Protein AF-A0A4S8R7Q3-F1 (afdb_monomer_lite)

Organism: NCBI:txid278940

Foldseek 3Di:
DDDDDPPPPPPPPPLDQDDQCVAPNPLVSQLSVQLQVLQCVVPVQWGWDQPDNNQRKIKIDGNDQDDDDPVSVQVSQCRSCVPPPQWGWDWDDDDSHMIMTGIDGNVVVVVVVVVVVVVVVPPPDDDDDDDD

pLDDT: mean 73.39, std 15.57, range [42.56, 90.0]

Sequence (132 aa):
MPPSQAQAQLKPPTKIIPDVSTSRGEIGQEMVKTLDWIVRRFHESLYLKTVDKRDGQLELRNSSAIKIRREDVEKFAEEATEKNEKYRLEVHGGVRGDYTFTWKDKEKEKEKEKKKKKKSSKRSQDNGQVAQ

Secondary structure (DSSP, 8-state):
----------------PPP-HHHHHHHHHHHHHHHHHHHHHH-TTEEEEEEETTTTEEEEEESS-----HHHHHHHHHHHHHT-SSEEEEEEE-STT-EEEEEEEHHHHHHHHHHHHHHHSSSS--------

Radius of gyration: 23.51 Å; chains: 1; bounding box: 40×95×60 Å

Structure (mmCIF, N/CA/C/O backbone):
data_AF-A0A4S8R7Q3-F1
#
_entry.id   AF-A0A4S8R7Q3-F1
#
loop_
_atom_site.group_PDB
_atom_site.id
_atom_site.type_symbol
_atom_site.label_atom_id
_atom_site.label_alt_id
_atom_site.label_comp_id
_atom_site.label_asym_id
_atom_site.label_entity_id
_atom_site.label_seq_id
_atom_site.pdbx_PDB_ins_code
_atom_site.Cartn_x
_atom_site.Cartn_y
_atom_site.Cartn_z
_atom_site.occupancy
_atom_site.B_iso_or_equiv
_atom_site.auth_seq_id
_atom_site.auth_comp_id
_atom_site.auth_asym_id
_atom_site.auth_atom_id
_atom_site.pdbx_PDB_model_num
ATOM 1 N N . MET A 1 1 ? 15.321 40.688 -31.622 1.00 53.06 1 MET A N 1
ATOM 2 C CA . MET A 1 1 ? 14.691 40.006 -30.474 1.00 53.06 1 MET A CA 1
ATOM 3 C C . MET A 1 1 ? 13.541 39.156 -30.999 1.00 53.06 1 MET A C 1
ATOM 5 O O . MET A 1 1 ? 12.569 39.742 -31.457 1.00 53.06 1 MET A O 1
ATOM 9 N N . PRO A 1 2 ? 13.657 37.820 -31.030 1.00 50.41 2 PRO A N 1
ATOM 10 C CA . PRO A 1 2 ? 12.518 36.925 -31.206 1.00 50.41 2 PRO A CA 1
ATOM 11 C C . PRO A 1 2 ? 12.081 36.279 -29.872 1.00 50.41 2 PRO A C 1
ATOM 13 O O . PRO A 1 2 ? 12.851 36.287 -28.909 1.00 50.41 2 PRO A O 1
ATOM 16 N N . PRO A 1 3 ? 10.826 35.798 -29.796 1.00 53.56 3 PRO A N 1
ATOM 17 C CA . PRO A 1 3 ? 10.074 35.680 -28.552 1.00 53.56 3 PRO A CA 1
ATOM 18 C C . PRO A 1 3 ? 10.317 34.381 -27.781 1.00 53.56 3 PRO A C 1
ATOM 20 O O . PRO A 1 3 ? 10.672 33.340 -28.332 1.00 53.56 3 PRO A O 1
ATOM 23 N N . SER A 1 4 ? 10.060 34.503 -26.480 1.00 54.12 4 SER A N 1
ATOM 24 C CA . SER A 1 4 ? 10.029 33.489 -25.436 1.00 54.12 4 SER A CA 1
ATOM 25 C C . SER A 1 4 ? 9.566 32.114 -25.913 1.00 54.12 4 SER A C 1
ATOM 27 O O . SER A 1 4 ? 8.392 31.896 -26.213 1.00 54.12 4 SER A O 1
ATOM 29 N N . GLN A 1 5 ? 10.495 31.160 -25.882 1.00 54.38 5 GLN A N 1
ATOM 30 C CA . GLN A 1 5 ? 10.176 29.742 -25.834 1.00 54.38 5 GLN A CA 1
ATOM 31 C C . GLN A 1 5 ? 9.383 29.509 -24.546 1.00 54.38 5 GLN A C 1
ATOM 33 O O . GLN A 1 5 ? 9.923 29.617 -23.444 1.00 54.38 5 GLN A O 1
ATOM 38 N N . ALA A 1 6 ? 8.085 29.240 -24.686 1.00 54.41 6 ALA A N 1
ATOM 39 C CA . ALA A 1 6 ? 7.275 28.706 -23.610 1.00 54.41 6 ALA A CA 1
ATOM 40 C C . ALA A 1 6 ? 7.959 27.422 -23.132 1.00 54.41 6 ALA A C 1
ATOM 42 O O . ALA A 1 6 ? 7.885 26.380 -23.783 1.00 54.41 6 ALA A O 1
ATOM 43 N N . GLN A 1 7 ? 8.680 27.516 -22.016 1.00 51.97 7 GLN A N 1
ATOM 44 C CA . GLN A 1 7 ? 9.137 26.351 -21.288 1.00 51.97 7 GLN A CA 1
ATOM 45 C C . GLN A 1 7 ? 7.864 25.640 -20.853 1.00 51.97 7 GLN A C 1
ATOM 47 O O . GLN A 1 7 ? 7.181 26.073 -19.921 1.00 51.97 7 GLN A O 1
ATOM 52 N N . ALA A 1 8 ? 7.499 24.590 -21.588 1.00 48.62 8 ALA A N 1
ATOM 53 C CA . ALA A 1 8 ? 6.572 23.591 -21.114 1.00 48.62 8 ALA A CA 1
ATOM 54 C C . ALA A 1 8 ? 7.169 23.080 -19.802 1.00 48.62 8 ALA A C 1
ATOM 56 O O . ALA A 1 8 ? 8.056 22.230 -19.796 1.00 48.62 8 ALA A O 1
ATOM 57 N N . GLN A 1 9 ? 6.740 23.679 -18.689 1.00 45.91 9 GLN A N 1
ATOM 58 C CA . GLN A 1 9 ? 6.948 23.140 -17.362 1.00 45.91 9 GLN A CA 1
ATOM 59 C C . GLN A 1 9 ? 6.230 21.797 -17.391 1.00 45.91 9 GLN A C 1
ATOM 61 O O . GLN A 1 9 ? 5.016 21.720 -17.194 1.00 45.91 9 GLN A O 1
ATOM 66 N N . LEU A 1 10 ? 6.980 20.754 -17.748 1.00 42.56 10 LEU A N 1
ATOM 67 C CA . LEU A 1 10 ? 6.637 19.366 -17.517 1.00 42.56 10 LEU A CA 1
ATOM 68 C C . LEU A 1 10 ? 6.407 19.280 -16.015 1.00 42.56 10 LEU A C 1
ATOM 70 O O . LEU A 1 10 ? 7.342 19.113 -15.235 1.00 42.56 10 LEU A O 1
ATOM 74 N N . LYS A 1 11 ? 5.157 19.507 -15.602 1.00 45.72 11 LYS A N 1
ATOM 75 C CA . LYS A 1 11 ? 4.716 19.234 -14.244 1.00 45.72 11 LYS A CA 1
ATOM 76 C C . LYS A 1 11 ? 5.173 17.799 -13.994 1.00 45.72 11 LYS A C 1
ATOM 78 O O . LYS A 1 11 ? 4.800 16.939 -14.802 1.00 45.72 11 LYS A O 1
ATOM 83 N N . PRO A 1 12 ? 5.993 17.521 -12.961 1.00 45.97 12 PRO A N 1
ATOM 84 C CA . PRO A 1 12 ? 6.238 16.135 -12.596 1.00 45.97 12 PRO A CA 1
ATOM 85 C C . PRO A 1 12 ? 4.849 15.511 -12.477 1.00 45.97 12 PRO A C 1
ATOM 87 O O . PRO A 1 12 ? 3.977 16.173 -11.902 1.00 45.97 12 PRO A O 1
ATOM 90 N N . PRO A 1 13 ? 4.579 14.343 -13.091 1.00 49.50 13 PRO A N 1
ATOM 91 C CA . PRO A 1 13 ? 3.262 13.742 -12.997 1.00 49.50 13 PRO A CA 1
ATOM 92 C C . PRO A 1 13 ? 2.959 13.687 -11.512 1.00 49.50 13 PRO A C 1
ATOM 94 O O . PRO A 1 13 ? 3.693 13.047 -10.754 1.00 49.50 13 PRO A O 1
ATOM 97 N N . THR A 1 14 ? 1.977 14.477 -11.079 1.00 52.84 14 THR A N 1
ATOM 98 C CA . THR A 1 14 ? 1.588 14.559 -9.683 1.00 52.84 14 THR A CA 1
ATOM 99 C C . THR A 1 14 ? 1.010 13.189 -9.402 1.00 52.84 14 THR A C 1
ATOM 101 O O . THR A 1 14 ? -0.156 12.944 -9.682 1.00 52.84 14 THR A O 1
ATOM 104 N N . LYS A 1 15 ? 1.859 12.230 -9.024 1.00 61.47 15 LYS A N 1
ATOM 105 C CA . LYS A 1 15 ? 1.451 10.875 -8.687 1.00 61.47 15 LYS A CA 1
ATOM 106 C C . LYS A 1 15 ? 0.551 11.046 -7.478 1.00 61.47 15 LYS A C 1
ATOM 108 O O . LYS A 1 15 ? 1.018 11.380 -6.392 1.00 61.47 15 LYS A O 1
ATOM 113 N N . ILE A 1 16 ? -0.750 11.002 -7.743 1.00 70.50 16 ILE A N 1
ATOM 114 C CA . ILE A 1 16 ? -1.785 11.279 -6.761 1.00 70.50 16 ILE A CA 1
ATOM 115 C C . ILE A 1 16 ? -1.730 10.121 -5.778 1.00 70.50 16 ILE A C 1
ATOM 117 O O . ILE A 1 16 ? -2.013 8.985 -6.155 1.00 70.50 16 ILE A O 1
ATOM 121 N N . ILE A 1 17 ? -1.338 10.417 -4.539 1.00 80.00 17 ILE A N 1
ATOM 122 C CA . ILE A 1 17 ? -1.391 9.439 -3.457 1.00 80.00 17 ILE A CA 1
ATOM 123 C C . ILE A 1 17 ? -2.851 8.994 -3.340 1.00 80.00 17 ILE A C 1
ATOM 125 O O . ILE A 1 17 ? -3.732 9.856 -3.243 1.00 80.00 17 ILE A O 1
ATOM 129 N N . PRO A 1 18 ? -3.129 7.683 -3.368 1.00 83.56 18 PRO A N 1
ATOM 130 C CA . PRO A 1 18 ? -4.494 7.211 -3.280 1.00 83.56 18 PRO A CA 1
ATOM 131 C C . PRO A 1 18 ? -5.155 7.681 -1.977 1.00 83.56 18 PRO A C 1
ATOM 133 O O . PRO A 1 18 ? -4.576 7.577 -0.894 1.00 83.56 18 PRO A O 1
ATOM 136 N N . ASP A 1 19 ? -6.363 8.237 -2.090 1.00 84.25 19 ASP A N 1
ATOM 137 C CA . ASP A 1 19 ? -7.155 8.647 -0.932 1.00 84.25 19 ASP A CA 1
ATOM 138 C C . ASP A 1 19 ? -8.021 7.476 -0.459 1.00 84.25 19 ASP A C 1
ATOM 140 O O . ASP A 1 19 ? -8.884 6.975 -1.185 1.00 84.25 19 ASP A O 1
ATOM 144 N N . VAL A 1 20 ? -7.748 7.027 0.760 1.00 84.12 20 VAL A N 1
ATOM 145 C CA . VAL A 1 20 ? -8.488 5.992 1.489 1.00 84.12 20 VAL A CA 1
ATOM 146 C C . VAL A 1 20 ? -9.043 6.526 2.808 1.00 84.12 20 VAL A C 1
ATOM 148 O O . VAL A 1 20 ? -9.602 5.753 3.585 1.00 84.12 20 VAL A O 1
ATOM 151 N N . SER A 1 21 ? -8.917 7.832 3.067 1.00 83.56 21 SER A N 1
ATOM 152 C CA . SER A 1 21 ? -9.391 8.487 4.292 1.00 83.56 21 SER A CA 1
ATOM 153 C C . SER A 1 21 ? -10.877 8.221 4.552 1.00 83.56 21 SER A C 1
ATOM 155 O O . SER A 1 21 ? -11.271 7.918 5.675 1.00 83.56 21 SER A O 1
ATOM 157 N N . THR A 1 22 ? -11.683 8.207 3.490 1.00 79.69 22 THR A N 1
ATOM 158 C CA . THR A 1 22 ? -13.124 7.919 3.554 1.00 79.69 22 THR A CA 1
ATOM 159 C C . THR A 1 22 ? -13.429 6.476 3.990 1.00 79.69 22 THR A C 1
ATOM 161 O O . THR A 1 22 ? -14.449 6.230 4.628 1.00 79.69 22 THR A O 1
ATOM 164 N N . SER A 1 23 ? -12.550 5.519 3.679 1.00 81.44 23 SER A N 1
ATOM 165 C CA . SER A 1 23 ? -12.811 4.080 3.872 1.00 81.44 23 SER A CA 1
ATOM 166 C C . SER A 1 23 ? -12.068 3.485 5.068 1.00 81.44 23 SER A C 1
ATOM 168 O O . SER A 1 23 ? -12.547 2.543 5.694 1.00 81.44 23 SER A O 1
ATOM 170 N N . ARG A 1 24 ? -10.885 4.017 5.393 1.00 82.50 24 ARG A N 1
ATOM 171 C CA . ARG A 1 24 ? -9.987 3.511 6.447 1.00 82.50 24 ARG A CA 1
ATOM 172 C C . ARG A 1 24 ? -9.594 4.580 7.475 1.00 82.50 24 ARG A C 1
ATOM 174 O O . ARG A 1 24 ? -8.840 4.282 8.402 1.00 82.50 24 ARG A O 1
ATOM 181 N N . GLY A 1 25 ? -10.123 5.798 7.349 1.00 85.19 25 GLY A N 1
ATOM 182 C CA . GLY A 1 25 ? -9.815 6.924 8.229 1.00 85.19 25 GLY A CA 1
ATOM 183 C C . GLY A 1 25 ? -8.421 7.512 7.999 1.00 85.19 25 GLY A C 1
ATOM 184 O O . GLY A 1 25 ? -7.673 7.088 7.115 1.00 85.19 25 GLY A O 1
ATOM 185 N N . GLU A 1 26 ? -8.049 8.478 8.838 1.00 87.12 26 GLU A N 1
ATOM 186 C CA . GLU A 1 26 ? -6.743 9.154 8.775 1.00 87.12 26 GLU A CA 1
ATOM 187 C C . GLU A 1 26 ? -5.571 8.187 8.960 1.00 87.12 26 GLU A C 1
ATOM 189 O O . GLU A 1 26 ? -4.573 8.278 8.251 1.00 87.12 26 GLU A O 1
ATOM 194 N N . ILE A 1 27 ? -5.741 7.193 9.835 1.00 84.19 27 ILE A N 1
ATOM 195 C CA . ILE A 1 27 ? -4.754 6.138 10.089 1.00 84.19 27 ILE A CA 1
ATOM 196 C C . ILE A 1 27 ? -4.449 5.353 8.805 1.00 84.19 27 ILE A C 1
ATOM 198 O O . ILE A 1 27 ? -3.287 5.105 8.483 1.00 84.19 27 ILE A O 1
ATOM 202 N N . GLY A 1 28 ? -5.487 4.967 8.053 1.00 85.00 28 GLY A N 1
ATOM 203 C CA . GLY A 1 28 ? -5.306 4.313 6.760 1.00 85.00 28 GLY A CA 1
ATOM 204 C C . GLY A 1 28 ? -4.609 5.235 5.761 1.00 85.00 28 GLY A C 1
ATOM 205 O O . GLY A 1 28 ? -3.693 4.804 5.066 1.00 85.00 28 GLY A O 1
ATOM 206 N N . GLN A 1 29 ? -4.973 6.519 5.735 1.00 88.19 29 GLN A N 1
ATOM 207 C CA . GLN A 1 29 ? -4.346 7.493 4.842 1.00 88.19 29 GLN A CA 1
ATOM 208 C C . GLN A 1 29 ? -2.853 7.703 5.138 1.00 88.19 29 GLN A C 1
ATOM 210 O O . GLN A 1 29 ? -2.058 7.792 4.202 1.00 88.19 29 GLN A O 1
ATOM 215 N N . GLU A 1 30 ? -2.446 7.765 6.409 1.00 88.31 30 GLU A N 1
ATOM 216 C CA . GLU A 1 30 ? -1.029 7.840 6.793 1.00 88.31 30 GLU A CA 1
ATOM 217 C C . GLU A 1 30 ? -0.237 6.617 6.333 1.00 88.31 30 GLU A C 1
ATOM 219 O O . GLU A 1 30 ? 0.880 6.762 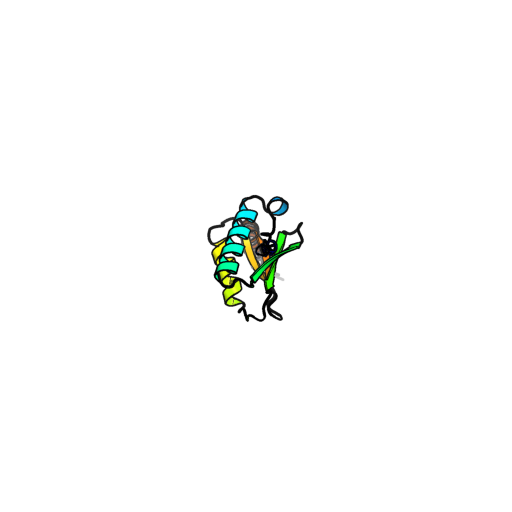5.830 1.00 88.31 30 GLU A O 1
ATOM 224 N N . MET A 1 31 ? -0.821 5.419 6.428 1.00 87.38 31 MET A N 1
ATOM 225 C CA . MET A 1 31 ? -0.176 4.209 5.915 1.00 87.38 31 MET A CA 1
ATOM 226 C C . MET A 1 31 ? 0.019 4.275 4.406 1.00 87.38 31 MET A C 1
ATOM 228 O O . MET A 1 31 ? 1.090 3.926 3.922 1.00 87.38 31 MET A O 1
ATOM 232 N N . VAL A 1 32 ? -0.978 4.754 3.656 1.00 89.19 32 VAL A N 1
ATOM 233 C CA . VAL A 1 32 ? -0.851 4.903 2.198 1.00 89.19 32 VAL A CA 1
ATOM 234 C C . VAL A 1 32 ? 0.211 5.933 1.832 1.00 89.19 32 VAL A C 1
ATOM 236 O O . VAL A 1 32 ? 0.998 5.686 0.923 1.00 89.19 32 VAL A O 1
ATOM 239 N N . LYS A 1 33 ? 0.287 7.055 2.556 1.00 88.56 33 LYS A N 1
ATOM 240 C CA . LYS A 1 33 ? 1.360 8.047 2.376 1.00 88.56 33 LYS A CA 1
ATOM 241 C C . LYS A 1 33 ? 2.738 7.445 2.659 1.00 88.56 33 LYS A C 1
ATOM 243 O O . LYS A 1 33 ? 3.668 7.673 1.892 1.00 88.56 33 LYS A O 1
ATOM 248 N N . THR A 1 34 ? 2.858 6.664 3.732 1.00 89.62 34 THR A N 1
ATOM 249 C CA . THR A 1 34 ? 4.106 5.980 4.100 1.00 89.62 34 THR A CA 1
ATOM 250 C C . THR A 1 34 ? 4.497 4.956 3.035 1.00 89.62 34 THR A C 1
ATOM 252 O O . THR A 1 34 ? 5.636 4.952 2.576 1.00 89.62 34 THR A O 1
ATOM 255 N N . LEU A 1 35 ? 3.541 4.148 2.571 1.00 89.44 35 LEU A N 1
ATOM 256 C CA . LEU A 1 35 ? 3.748 3.168 1.509 1.00 89.44 35 LEU A CA 1
ATOM 257 C C . LEU A 1 35 ? 4.161 3.843 0.193 1.00 89.44 35 LEU A C 1
ATOM 259 O O . LEU A 1 35 ? 5.117 3.398 -0.431 1.00 89.44 35 LEU A O 1
ATOM 263 N N . ASP A 1 36 ? 3.495 4.932 -0.210 1.00 88.56 36 ASP A N 1
ATOM 264 C CA . ASP A 1 36 ? 3.858 5.707 -1.408 1.00 88.56 36 ASP A CA 1
ATOM 265 C C . ASP A 1 36 ? 5.291 6.236 -1.303 1.00 88.56 36 ASP A C 1
ATOM 267 O O . ASP A 1 36 ? 6.072 6.112 -2.246 1.00 88.56 36 ASP A O 1
ATOM 271 N N . TRP A 1 37 ? 5.665 6.761 -0.134 1.00 88.75 37 TRP A N 1
ATOM 272 C CA . TRP A 1 37 ? 7.013 7.256 0.115 1.00 88.75 37 TRP A CA 1
ATOM 273 C C . TRP A 1 37 ? 8.071 6.151 -0.003 1.00 88.75 37 TRP A C 1
ATOM 275 O O . TRP A 1 37 ? 9.067 6.347 -0.701 1.00 88.75 37 TRP A O 1
ATOM 285 N N . ILE A 1 38 ? 7.843 4.978 0.603 1.00 89.56 38 ILE A N 1
ATOM 286 C CA . ILE A 1 38 ? 8.754 3.821 0.512 1.00 89.56 38 ILE A CA 1
ATOM 287 C C . ILE A 1 38 ? 8.885 3.359 -0.944 1.00 89.56 38 ILE A C 1
ATOM 289 O O . ILE A 1 38 ? 9.991 3.215 -1.463 1.00 89.56 38 ILE A O 1
ATOM 293 N N . VAL A 1 39 ? 7.754 3.179 -1.626 1.00 87.81 39 VAL A N 1
ATOM 294 C CA . VAL A 1 39 ? 7.689 2.707 -3.013 1.00 87.81 39 VAL A CA 1
ATOM 295 C C . VAL A 1 39 ? 8.422 3.660 -3.960 1.00 87.81 39 VAL A C 1
ATOM 297 O O . VAL A 1 39 ? 9.204 3.221 -4.805 1.00 87.81 39 VAL A O 1
ATOM 300 N N . ARG A 1 40 ? 8.224 4.973 -3.805 1.00 84.50 40 ARG A N 1
ATOM 301 C CA . ARG A 1 40 ? 8.906 5.990 -4.620 1.00 84.50 40 ARG A CA 1
ATOM 302 C C . ARG A 1 40 ? 10.391 6.093 -4.301 1.00 84.50 40 ARG A C 1
ATOM 304 O O . ARG A 1 40 ? 11.172 6.376 -5.205 1.00 84.50 40 ARG A O 1
ATOM 311 N N . ARG A 1 41 ? 10.780 5.852 -3.046 1.00 86.38 41 ARG A N 1
ATOM 312 C CA . ARG A 1 41 ? 12.187 5.784 -2.633 1.00 86.38 41 ARG A CA 1
ATOM 313 C C . ARG A 1 41 ? 12.888 4.561 -3.218 1.00 86.38 41 ARG A C 1
ATOM 315 O O . ARG A 1 41 ? 14.061 4.654 -3.558 1.00 86.38 41 ARG A O 1
ATOM 322 N N . PHE A 1 42 ? 12.174 3.445 -3.348 1.00 85.31 42 PHE A N 1
ATOM 323 C CA . PHE A 1 42 ? 12.692 2.249 -4.000 1.00 85.31 42 PHE A CA 1
ATOM 324 C C . PHE A 1 42 ? 12.897 2.477 -5.500 1.00 85.31 42 PHE A C 1
ATOM 326 O O . PHE A 1 42 ? 13.978 2.214 -6.021 1.00 85.31 42 PHE A O 1
ATOM 333 N N . HIS A 1 43 ? 11.872 2.974 -6.202 1.00 84.69 43 HIS A N 1
ATOM 334 C CA . HIS A 1 43 ? 12.012 3.332 -7.609 1.00 84.69 43 HIS A CA 1
ATOM 335 C C . HIS A 1 43 ? 10.990 4.381 -8.051 1.00 84.69 43 HIS A C 1
ATOM 337 O O . HIS A 1 43 ? 9.781 4.222 -7.871 1.00 84.69 43 HIS A O 1
ATOM 343 N N . GLU A 1 44 ? 11.457 5.414 -8.751 1.00 81.81 44 GLU A N 1
ATOM 344 C CA . GLU A 1 44 ? 10.618 6.534 -9.190 1.00 81.81 44 GLU A CA 1
ATOM 345 C C . GLU A 1 44 ? 9.480 6.124 -10.131 1.00 81.81 44 GLU A C 1
ATOM 347 O O . GLU A 1 44 ? 8.461 6.807 -10.202 1.00 81.81 44 GLU A O 1
ATOM 352 N N . SER A 1 45 ? 9.631 5.011 -10.855 1.00 82.94 45 SER A N 1
ATOM 353 C CA . SER A 1 45 ? 8.628 4.485 -11.796 1.00 82.94 45 SER A CA 1
ATOM 354 C C . SER A 1 45 ? 7.455 3.786 -11.112 1.00 82.94 45 SER A C 1
ATOM 356 O O . SER A 1 45 ? 6.418 3.576 -11.741 1.00 82.94 45 SER A O 1
ATOM 358 N N . LEU A 1 46 ? 7.567 3.478 -9.822 1.00 85.44 46 LEU A N 1
ATOM 359 C CA . LEU A 1 46 ? 6.484 2.851 -9.081 1.00 85.44 46 LEU A CA 1
ATOM 360 C C . LEU A 1 46 ? 5.502 3.871 -8.546 1.00 85.44 46 LEU A C 1
ATOM 362 O O . LEU A 1 46 ? 5.841 5.030 -8.292 1.00 85.44 46 LEU A O 1
ATOM 366 N N . TYR A 1 47 ? 4.251 3.450 -8.444 1.00 86.75 47 TYR A N 1
ATOM 367 C CA . TYR A 1 47 ? 3.192 4.252 -7.862 1.00 86.75 47 TYR A CA 1
ATOM 368 C C . TYR A 1 47 ? 2.047 3.366 -7.393 1.00 86.75 47 TYR A C 1
ATOM 370 O O . TYR A 1 47 ? 1.805 2.284 -7.931 1.00 86.75 47 TYR A O 1
ATOM 378 N N . LEU A 1 48 ? 1.334 3.851 -6.386 1.00 88.31 48 LEU A N 1
ATOM 379 C CA . LEU A 1 48 ? 0.145 3.197 -5.869 1.00 88.31 48 LEU A CA 1
ATOM 380 C C . LEU A 1 48 ? -1.096 3.732 -6.578 1.00 88.31 48 LEU A C 1
ATOM 382 O O . LEU A 1 48 ? -1.207 4.924 -6.863 1.00 88.31 48 LEU A O 1
ATOM 386 N N . LYS A 1 49 ? -2.059 2.851 -6.820 1.00 87.56 49 LYS A N 1
ATOM 387 C CA . LYS A 1 49 ? -3.367 3.189 -7.376 1.00 87.56 49 LYS A CA 1
ATOM 388 C C . LYS A 1 49 ? -4.459 2.518 -6.558 1.00 87.56 49 LYS A C 1
ATOM 390 O O . LYS A 1 49 ? -4.367 1.330 -6.290 1.00 87.56 49 LYS A O 1
ATOM 395 N N . THR A 1 50 ? -5.519 3.233 -6.190 1.00 86.38 50 THR A N 1
ATOM 396 C CA . THR A 1 50 ? -6.699 2.580 -5.602 1.00 86.38 50 THR A CA 1
ATOM 397 C C . THR A 1 50 ? -7.448 1.813 -6.689 1.00 86.38 50 THR A C 1
ATOM 399 O O . THR A 1 50 ? -7.861 2.413 -7.684 1.00 86.38 50 THR A O 1
ATOM 402 N N . VAL A 1 51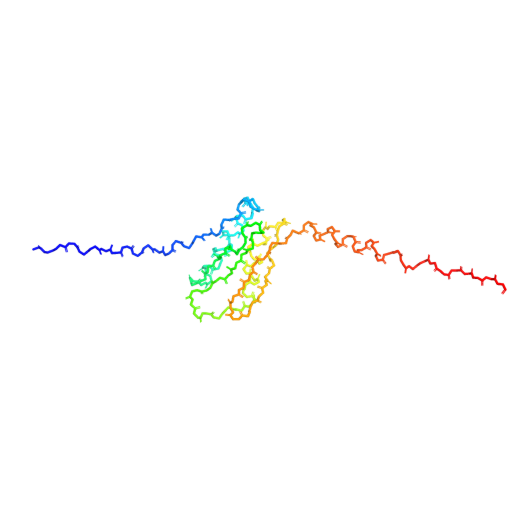 ? -7.638 0.509 -6.498 1.00 82.62 51 VAL A N 1
ATOM 403 C CA . VAL A 1 51 ? -8.473 -0.334 -7.372 1.00 82.62 51 VAL A CA 1
ATOM 404 C C . VAL A 1 51 ? -9.932 -0.180 -6.986 1.00 82.62 51 VAL A C 1
ATOM 406 O O . VAL A 1 51 ? -10.770 0.123 -7.831 1.00 82.62 51 VAL A O 1
ATOM 409 N N . ASP A 1 52 ? -10.217 -0.318 -5.692 1.00 76.81 52 ASP A N 1
ATOM 410 C CA . ASP A 1 52 ? -11.561 -0.198 -5.153 1.00 76.81 52 ASP A CA 1
ATOM 411 C C . ASP A 1 52 ? -11.583 0.817 -4.011 1.00 76.81 52 ASP A C 1
ATOM 413 O O . ASP A 1 52 ? -10.927 0.645 -2.982 1.00 76.81 52 ASP A O 1
ATOM 417 N N . LYS A 1 53 ? -12.330 1.909 -4.202 1.00 68.94 53 LYS A N 1
ATOM 418 C CA . LYS A 1 53 ? -12.430 2.977 -3.201 1.00 68.94 53 LYS A CA 1
ATOM 419 C C . LYS A 1 53 ? -13.213 2.546 -1.966 1.00 68.94 53 LYS A C 1
ATOM 421 O O . LYS A 1 53 ? -12.956 3.097 -0.905 1.00 68.94 53 LYS A O 1
ATOM 426 N N . ARG A 1 54 ? -14.151 1.598 -2.072 1.00 70.44 54 ARG A N 1
ATOM 427 C CA . ARG A 1 54 ? -14.983 1.161 -0.939 1.00 70.44 54 ARG A CA 1
ATOM 428 C C . ARG A 1 54 ? -14.204 0.228 -0.020 1.00 70.44 54 ARG A C 1
ATOM 430 O O . ARG A 1 54 ? -14.258 0.394 1.192 1.00 70.44 54 ARG A O 1
ATOM 437 N N . ASP A 1 55 ? -13.443 -0.697 -0.592 1.00 70.94 55 ASP A N 1
ATOM 438 C CA . ASP A 1 55 ? -12.606 -1.633 0.166 1.00 70.94 55 ASP A CA 1
ATOM 439 C C . ASP A 1 55 ? -11.253 -1.011 0.568 1.00 70.94 55 ASP A C 1
ATOM 441 O O . ASP A 1 55 ? -10.619 -1.399 1.557 1.00 70.94 55 ASP A O 1
ATOM 445 N N . GLY A 1 56 ? -10.835 0.014 -0.183 1.00 74.94 56 GLY A N 1
ATOM 446 C CA . GLY A 1 56 ? -9.554 0.698 -0.053 1.00 74.94 56 GLY A CA 1
ATOM 447 C C . GLY A 1 56 ? -8.403 -0.057 -0.718 1.00 74.94 56 GLY A C 1
ATOM 448 O O . GLY A 1 56 ? -7.253 0.301 -0.488 1.00 74.94 56 GLY A O 1
ATOM 449 N N . GLN A 1 57 ? -8.675 -1.106 -1.498 1.00 87.06 57 GLN A N 1
ATOM 450 C CA . GLN A 1 57 ? -7.644 -1.944 -2.112 1.00 87.06 57 GLN A CA 1
ATOM 451 C C . GLN A 1 57 ? -6.701 -1.107 -2.983 1.00 87.06 57 GLN A C 1
ATOM 453 O O . GLN A 1 57 ? -7.143 -0.311 -3.816 1.00 87.06 57 GLN A O 1
ATOM 458 N N . LEU A 1 58 ? -5.399 -1.316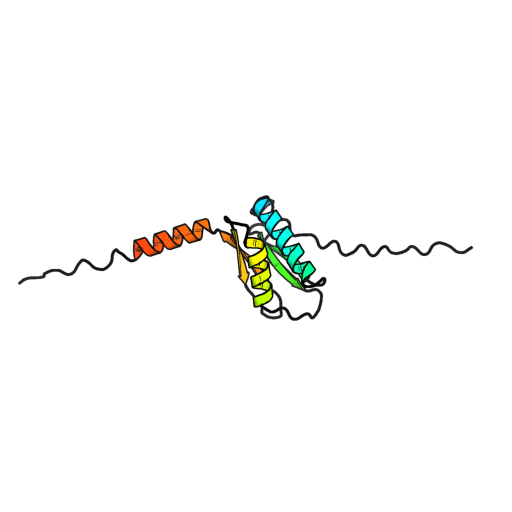 -2.798 1.00 88.88 58 LEU A N 1
ATOM 459 C CA . LEU A 1 58 ? -4.348 -0.612 -3.524 1.00 88.88 58 LEU A CA 1
ATOM 460 C C . LEU A 1 58 ? -3.674 -1.565 -4.504 1.00 88.88 58 LEU A C 1
ATOM 462 O O . LEU A 1 58 ? -3.527 -2.748 -4.231 1.00 88.88 58 LEU A O 1
ATOM 466 N N . GLU A 1 59 ? -3.213 -1.044 -5.624 1.00 89.00 59 GLU A N 1
ATOM 467 C CA . GLU A 1 59 ? -2.444 -1.751 -6.636 1.00 89.00 59 GLU A CA 1
ATOM 468 C C . GLU A 1 59 ? -1.132 -1.008 -6.853 1.00 89.00 59 GLU A C 1
ATOM 470 O O . GLU A 1 59 ? -1.110 0.200 -7.100 1.00 89.00 59 GLU A O 1
ATOM 475 N N . LEU A 1 60 ? -0.032 -1.741 -6.721 1.00 88.75 60 LEU A N 1
ATOM 476 C CA . LEU A 1 60 ? 1.294 -1.309 -7.105 1.00 88.75 60 LEU A CA 1
ATOM 477 C C . LEU A 1 60 ? 1.399 -1.406 -8.620 1.00 88.75 60 LEU A C 1
ATOM 479 O O . LEU A 1 60 ? 1.476 -2.498 -9.188 1.00 88.75 60 LEU A O 1
ATOM 483 N N . ARG A 1 61 ? 1.427 -0.244 -9.259 1.00 84.50 61 ARG A N 1
ATOM 484 C CA . ARG A 1 61 ? 1.681 -0.118 -10.683 1.00 84.50 61 ARG A CA 1
ATOM 485 C C . ARG A 1 61 ? 3.102 0.334 -10.920 1.00 84.50 61 ARG A C 1
ATOM 487 O O . ARG A 1 61 ? 3.723 1.044 -10.129 1.00 84.50 61 ARG A O 1
ATOM 494 N N . ASN A 1 62 ? 3.582 -0.055 -12.082 1.00 83.38 62 ASN A N 1
ATOM 495 C CA . ASN A 1 62 ? 4.900 0.272 -12.554 1.00 83.38 62 ASN A CA 1
ATOM 496 C C . ASN A 1 62 ? 4.781 0.919 -13.930 1.00 83.38 62 ASN A C 1
ATOM 498 O O . ASN A 1 62 ? 4.112 0.384 -14.812 1.00 83.38 62 ASN A O 1
ATOM 502 N N . SER A 1 63 ? 5.390 2.088 -14.106 1.00 75.88 63 SER A N 1
ATOM 503 C CA . SER A 1 63 ? 5.426 2.772 -15.402 1.00 75.88 63 SER A CA 1
ATOM 504 C C . SER A 1 63 ? 6.592 2.332 -16.293 1.00 75.88 63 SER A C 1
ATOM 506 O O . SER A 1 63 ? 6.675 2.790 -17.427 1.00 75.88 63 SER A O 1
ATOM 508 N N . SER A 1 64 ? 7.489 1.476 -15.793 1.00 71.50 64 SER A N 1
ATOM 509 C CA . SER A 1 64 ? 8.721 1.057 -16.472 1.00 71.50 64 SER A CA 1
ATOM 510 C C . SER A 1 64 ? 8.907 -0.458 -16.388 1.00 71.50 64 SER A C 1
ATOM 512 O O . SER A 1 64 ? 8.323 -1.122 -15.542 1.00 71.50 64 SER A O 1
ATOM 514 N N . ALA A 1 65 ? 9.762 -1.043 -17.225 1.00 72.56 65 ALA A N 1
ATOM 515 C CA . ALA A 1 65 ? 10.048 -2.482 -17.199 1.00 72.56 65 ALA A CA 1
ATOM 516 C C . ALA A 1 65 ? 11.008 -2.884 -16.055 1.00 72.56 65 ALA A C 1
ATOM 518 O O . ALA A 1 65 ? 12.011 -3.557 -16.288 1.00 72.56 65 ALA A O 1
ATOM 519 N N . ILE A 1 66 ? 10.734 -2.457 -14.816 1.00 75.75 66 ILE A N 1
ATOM 520 C CA . ILE A 1 66 ? 11.528 -2.878 -13.651 1.00 75.75 66 ILE A CA 1
ATOM 521 C C . ILE A 1 66 ? 10.998 -4.182 -13.058 1.00 75.75 66 ILE A C 1
ATOM 523 O O . ILE A 1 66 ? 9.790 -4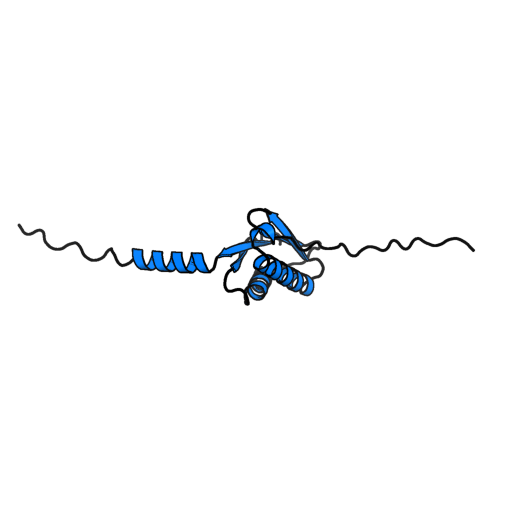.386 -12.931 1.00 75.75 66 ILE A O 1
ATOM 527 N N . LYS A 1 67 ? 11.917 -5.073 -12.683 1.00 76.56 67 LYS A N 1
ATOM 528 C CA . LYS A 1 67 ? 11.585 -6.319 -11.993 1.00 76.56 67 LYS A CA 1
ATOM 529 C C . LYS A 1 67 ? 11.549 -6.063 -10.495 1.00 76.56 67 LYS A C 1
ATOM 531 O O . LYS A 1 67 ? 12.588 -5.830 -9.890 1.00 76.56 67 LYS A O 1
ATOM 536 N N . ILE A 1 68 ? 10.361 -6.158 -9.915 1.00 82.88 68 ILE A N 1
ATOM 537 C CA . ILE A 1 68 ? 10.163 -6.120 -8.468 1.00 82.88 68 ILE A CA 1
ATOM 538 C C . ILE A 1 68 ? 9.862 -7.512 -7.973 1.00 82.88 68 ILE A C 1
ATOM 540 O O . ILE A 1 68 ? 8.964 -8.189 -8.490 1.00 82.88 68 ILE A O 1
ATOM 544 N N . ARG A 1 69 ? 10.618 -7.930 -6.962 1.00 85.94 69 ARG A N 1
ATOM 545 C CA . ARG A 1 69 ? 10.376 -9.193 -6.285 1.00 85.94 69 ARG A CA 1
ATOM 546 C C . ARG A 1 69 ? 9.265 -9.003 -5.274 1.00 85.94 69 ARG A C 1
ATOM 548 O O . ARG A 1 69 ? 9.126 -7.942 -4.673 1.00 85.94 69 ARG A O 1
ATOM 555 N N . ARG A 1 70 ? 8.509 -10.072 -5.056 1.00 86.00 70 ARG A N 1
ATOM 556 C CA . ARG A 1 70 ? 7.467 -10.107 -4.034 1.00 86.00 70 ARG A CA 1
ATOM 557 C C . ARG A 1 70 ? 8.022 -9.736 -2.656 1.00 86.00 70 ARG A C 1
ATOM 559 O O . ARG A 1 70 ? 7.386 -8.962 -1.958 1.00 86.00 70 ARG A O 1
ATOM 566 N N . GLU A 1 71 ? 9.228 -10.203 -2.337 1.00 87.88 71 GLU A N 1
ATOM 567 C CA . GLU A 1 71 ? 9.921 -9.917 -1.075 1.00 87.88 71 GLU A CA 1
ATOM 568 C C . GLU A 1 71 ? 10.095 -8.411 -0.821 1.00 87.88 71 GLU A C 1
ATOM 570 O O . GLU A 1 71 ? 9.919 -7.957 0.306 1.00 87.88 71 GLU A O 1
ATOM 575 N N . ASP A 1 72 ? 10.399 -7.620 -1.857 1.00 88.44 72 ASP A N 1
ATOM 576 C CA . ASP A 1 72 ? 10.523 -6.163 -1.725 1.00 88.44 72 ASP A CA 1
ATOM 577 C C . ASP A 1 72 ? 9.154 -5.527 -1.444 1.00 88.44 72 ASP A C 1
ATOM 579 O O . ASP A 1 72 ? 9.019 -4.682 -0.564 1.00 88.44 72 ASP A O 1
ATOM 583 N N . VAL A 1 73 ? 8.105 -5.989 -2.133 1.00 88.25 73 VAL A N 1
ATOM 584 C CA . VAL A 1 73 ? 6.729 -5.499 -1.930 1.00 88.25 73 VAL A CA 1
ATOM 585 C C . VAL A 1 73 ? 6.203 -5.843 -0.539 1.00 88.25 73 VAL A C 1
ATOM 587 O O . VAL A 1 73 ? 5.533 -5.027 0.093 1.00 88.25 73 VAL A O 1
ATOM 590 N N . GLU A 1 74 ? 6.519 -7.041 -0.050 1.00 89.44 74 GLU A N 1
ATOM 591 C CA . GLU A 1 74 ? 6.187 -7.482 1.303 1.00 89.44 74 GLU A CA 1
ATOM 592 C C . GLU A 1 74 ? 6.898 -6.627 2.353 1.00 89.44 74 GLU A C 1
ATOM 594 O O . GLU A 1 74 ? 6.253 -6.221 3.319 1.00 89.44 74 GLU A O 1
ATOM 599 N N . LYS A 1 75 ? 8.164 -6.252 2.125 1.00 89.62 75 LYS A N 1
ATOM 600 C CA . LYS A 1 75 ? 8.868 -5.285 2.981 1.00 89.62 75 LYS A CA 1
ATOM 601 C C . LYS A 1 75 ? 8.209 -3.911 2.969 1.00 89.62 75 LYS A C 1
ATOM 603 O O . LYS A 1 75 ? 8.036 -3.336 4.035 1.00 89.62 75 LYS A O 1
ATOM 608 N N . PHE A 1 76 ? 7.762 -3.407 1.815 1.00 89.62 76 PHE A N 1
ATOM 609 C CA . PHE A 1 76 ? 7.060 -2.116 1.765 1.00 89.62 76 PHE A CA 1
ATOM 610 C C . PHE A 1 76 ? 5.778 -2.142 2.602 1.00 89.62 76 PHE A C 1
ATOM 612 O O . PHE A 1 76 ? 5.498 -1.203 3.348 1.00 89.62 76 PHE A O 1
ATOM 619 N N . ALA A 1 77 ? 5.002 -3.225 2.490 1.00 88.88 77 ALA A N 1
ATOM 620 C CA . ALA A 1 77 ? 3.805 -3.426 3.295 1.00 88.88 77 ALA A CA 1
ATOM 621 C C . ALA A 1 77 ? 4.143 -3.539 4.787 1.00 88.88 77 ALA A C 1
ATOM 623 O O . ALA A 1 77 ? 3.457 -2.949 5.619 1.00 88.88 77 ALA A O 1
ATOM 624 N N . GLU A 1 78 ? 5.193 -4.278 5.139 1.00 88.69 78 GLU A N 1
ATOM 625 C CA . GLU A 1 78 ? 5.641 -4.431 6.519 1.00 88.69 78 GLU A CA 1
ATOM 626 C C . GLU A 1 78 ? 6.094 -3.097 7.116 1.00 88.69 78 GLU A C 1
ATOM 628 O O . GLU A 1 78 ? 5.519 -2.682 8.114 1.00 88.69 78 GLU A O 1
ATOM 633 N N . GLU A 1 79 ? 6.993 -2.362 6.463 1.00 89.12 79 GLU A N 1
ATOM 634 C CA . GLU A 1 79 ? 7.463 -1.048 6.921 1.00 89.12 79 GLU A CA 1
ATOM 635 C C . GLU A 1 79 ? 6.315 -0.034 7.051 1.00 89.12 79 GLU A C 1
ATOM 637 O O . GLU A 1 79 ? 6.225 0.691 8.043 1.00 89.12 79 GLU A O 1
ATOM 642 N N . ALA A 1 80 ? 5.375 -0.014 6.099 1.00 86.88 80 ALA A N 1
ATOM 643 C CA . ALA A 1 80 ? 4.200 0.856 6.180 1.00 86.88 80 ALA A CA 1
ATOM 644 C C . ALA A 1 80 ? 3.226 0.458 7.308 1.00 86.88 80 ALA A C 1
ATOM 646 O O . ALA A 1 80 ? 2.407 1.274 7.734 1.00 86.88 80 ALA A O 1
ATOM 647 N N . THR A 1 81 ? 3.280 -0.791 7.786 1.00 84.81 81 THR A N 1
ATOM 648 C CA . THR A 1 81 ? 2.370 -1.341 8.810 1.00 84.81 81 THR A CA 1
ATOM 649 C C . THR A 1 81 ? 3.035 -1.602 10.159 1.00 84.81 81 THR A C 1
ATOM 651 O O . THR A 1 81 ? 2.331 -1.913 11.122 1.00 84.81 81 THR A O 1
ATOM 654 N N . GLU A 1 82 ? 4.357 -1.446 10.261 1.00 79.88 82 GLU A N 1
ATOM 655 C CA . GLU A 1 82 ? 5.158 -1.728 11.456 1.00 79.88 82 GLU A CA 1
ATOM 656 C C . GLU A 1 82 ? 4.664 -0.910 12.651 1.00 79.88 82 GLU A C 1
ATOM 658 O O . GLU A 1 82 ? 4.441 -1.441 13.737 1.00 79.88 82 GLU A O 1
ATOM 663 N N . LYS A 1 83 ? 4.381 0.374 12.415 1.00 70.38 83 LYS A N 1
ATOM 664 C CA . LYS A 1 83 ? 3.877 1.304 13.433 1.00 70.38 83 LYS A CA 1
ATOM 665 C C . LYS A 1 83 ? 2.361 1.230 13.638 1.00 70.38 83 LYS A C 1
ATOM 667 O O . LYS A 1 83 ? 1.828 1.970 14.460 1.00 70.38 83 LYS A O 1
ATOM 672 N N . ASN A 1 84 ? 1.650 0.371 12.898 1.00 75.88 84 ASN A N 1
ATOM 673 C CA . ASN A 1 84 ? 0.195 0.286 12.956 1.00 75.88 84 ASN A CA 1
ATOM 674 C C . ASN A 1 84 ? -0.293 -0.982 13.668 1.00 75.88 84 ASN A C 1
ATOM 676 O O . ASN A 1 84 ? -0.136 -2.111 13.193 1.00 75.88 84 ASN A O 1
ATOM 680 N N . GLU A 1 85 ? -0.952 -0.800 14.808 1.00 71.44 85 GLU A N 1
ATOM 681 C CA . GLU A 1 85 ? -1.512 -1.901 15.596 1.00 71.44 85 GLU A CA 1
ATOM 682 C C . GLU A 1 85 ? -2.909 -2.343 15.136 1.00 71.44 85 GLU A C 1
ATOM 684 O O . GLU A 1 85 ? -3.322 -3.465 15.437 1.00 71.44 85 GLU A O 1
ATOM 689 N N . LYS A 1 86 ? -3.624 -1.505 14.373 1.00 74.38 86 LYS A N 1
ATOM 690 C CA . LYS A 1 86 ? -4.997 -1.774 13.915 1.00 74.38 86 LYS A CA 1
ATOM 691 C C . LYS A 1 86 ? -5.042 -2.527 12.592 1.00 74.38 86 LYS A C 1
ATOM 693 O O . LYS A 1 86 ? -5.810 -3.480 12.452 1.00 74.38 86 LYS A O 1
ATOM 698 N N . TYR A 1 87 ? -4.205 -2.130 11.638 1.00 81.12 87 TYR A N 1
ATOM 699 C CA . TYR A 1 87 ? -4.255 -2.641 10.269 1.00 81.12 87 TYR A CA 1
ATOM 700 C C . TYR A 1 87 ? -2.909 -3.207 9.817 1.00 81.12 87 TYR A C 1
ATOM 702 O O . TYR A 1 87 ? -1.847 -2.697 10.166 1.00 81.12 87 TYR A O 1
ATOM 710 N N . ARG A 1 88 ? -2.961 -4.259 9.000 1.00 86.06 88 ARG A N 1
ATOM 711 C CA . ARG A 1 88 ? -1.838 -4.767 8.207 1.00 86.06 88 ARG A CA 1
ATOM 712 C C . ARG A 1 88 ? -2.216 -4.723 6.730 1.00 86.06 88 ARG A C 1
ATOM 714 O O . ARG A 1 88 ? -3.377 -4.926 6.389 1.00 86.06 88 ARG A O 1
ATOM 721 N N . LEU A 1 89 ? -1.244 -4.479 5.865 1.00 88.62 89 LEU A N 1
ATOM 722 C CA . LEU A 1 89 ? -1.394 -4.621 4.425 1.00 88.62 89 LEU A CA 1
ATOM 723 C C . LEU A 1 89 ? -0.931 -6.026 4.046 1.00 88.62 89 LEU A C 1
ATOM 725 O O . LEU A 1 89 ? 0.203 -6.408 4.323 1.00 88.62 89 LEU A O 1
ATOM 729 N N . GLU A 1 90 ? -1.829 -6.809 3.463 1.00 88.19 90 GLU A N 1
ATOM 730 C CA . GLU A 1 90 ? -1.520 -8.122 2.903 1.00 88.19 90 GLU A CA 1
ATOM 731 C C . GLU A 1 90 ? -1.226 -7.948 1.411 1.00 88.19 90 GLU A C 1
ATOM 733 O O . GLU A 1 90 ? -1.984 -7.290 0.693 1.00 88.19 90 GLU A O 1
ATOM 738 N N . VAL A 1 91 ? -0.092 -8.486 0.961 1.00 89.88 91 VAL A N 1
ATOM 739 C CA . VAL A 1 91 ? 0.345 -8.391 -0.434 1.00 89.88 91 VAL A CA 1
ATOM 740 C C . VAL A 1 91 ? -0.161 -9.606 -1.200 1.00 89.88 91 VAL A C 1
ATOM 742 O O . VAL A 1 91 ? 0.179 -10.749 -0.891 1.00 89.88 91 VAL A O 1
ATOM 745 N N . HIS A 1 92 ? -0.936 -9.346 -2.244 1.00 86.50 92 HIS A N 1
ATOM 746 C CA . HIS A 1 92 ? -1.425 -10.336 -3.197 1.00 86.50 92 HIS A CA 1
ATOM 747 C C . HIS A 1 92 ? -0.888 -10.037 -4.601 1.00 86.50 92 HIS A C 1
ATOM 749 O O . HIS A 1 92 ? -0.540 -8.901 -4.919 1.00 86.50 92 HIS A O 1
ATOM 755 N N . GLY A 1 93 ? -0.847 -11.053 -5.464 1.00 81.19 93 GLY A N 1
ATOM 756 C CA . GLY A 1 93 ? -0.421 -10.906 -6.859 1.00 81.19 93 GLY A CA 1
ATOM 757 C C . GLY A 1 93 ? 1.048 -11.259 -7.108 1.00 81.19 93 GLY A C 1
ATOM 758 O O . GLY A 1 93 ? 1.599 -12.141 -6.447 1.00 81.19 93 GLY A O 1
ATOM 759 N N . GLY A 1 94 ? 1.651 -10.613 -8.114 1.00 67.00 94 GLY A N 1
ATOM 760 C CA . GLY A 1 94 ? 3.018 -10.878 -8.590 1.00 67.00 94 GLY A CA 1
ATOM 761 C C . GLY A 1 94 ? 3.113 -11.540 -9.968 1.00 67.00 94 GLY A C 1
ATOM 762 O O . GLY A 1 94 ? 4.211 -11.809 -10.457 1.00 67.00 94 GLY A O 1
ATOM 763 N N . VAL A 1 95 ? 1.986 -11.773 -10.644 1.00 57.47 95 VAL A N 1
ATOM 764 C CA . VAL A 1 95 ? 1.990 -12.244 -12.034 1.00 57.47 95 VAL A CA 1
ATOM 765 C C . VAL A 1 95 ? 2.236 -11.034 -12.938 1.00 57.47 95 VAL A C 1
ATOM 767 O O . VAL A 1 95 ? 1.414 -10.130 -12.983 1.00 57.47 95 VAL A O 1
ATOM 770 N N . ARG A 1 96 ? 3.379 -11.010 -13.641 1.00 60.88 96 ARG A N 1
ATOM 771 C CA . ARG A 1 96 ? 3.846 -9.913 -14.529 1.00 60.88 96 ARG A CA 1
ATOM 772 C C . ARG A 1 96 ? 4.273 -8.598 -13.852 1.00 60.88 96 ARG A C 1
ATOM 774 O O . ARG A 1 96 ? 4.589 -7.648 -14.559 1.00 60.88 96 ARG A O 1
ATOM 781 N N . GLY A 1 97 ? 4.400 -8.566 -12.525 1.00 66.56 97 GLY A N 1
ATOM 782 C CA . GLY A 1 97 ? 4.912 -7.395 -11.797 1.00 66.56 97 GLY A CA 1
ATOM 783 C C . GLY A 1 97 ? 3.842 -6.415 -11.308 1.00 66.56 97 GLY A C 1
ATOM 784 O O . GLY A 1 97 ? 4.199 -5.388 -10.736 1.00 66.56 97 GLY A O 1
ATOM 785 N N . ASP A 1 98 ? 2.560 -6.745 -11.476 1.00 79.00 98 ASP A N 1
ATOM 786 C CA . ASP A 1 98 ? 1.458 -6.071 -10.794 1.00 79.00 98 ASP A CA 1
ATOM 787 C C . ASP A 1 98 ? 1.214 -6.747 -9.431 1.00 79.00 98 ASP A C 1
ATOM 789 O O . ASP A 1 98 ? 1.041 -7.971 -9.332 1.00 79.00 98 ASP A O 1
ATOM 793 N N . TYR A 1 99 ? 1.215 -5.943 -8.369 1.00 88.19 99 TYR A N 1
ATOM 794 C CA . TYR A 1 99 ? 0.941 -6.387 -7.001 1.00 88.19 99 TYR A CA 1
ATOM 795 C C . TYR A 1 99 ? -0.220 -5.589 -6.425 1.00 88.19 99 TYR A C 1
ATOM 797 O O . TYR A 1 99 ? -0.426 -4.435 -6.781 1.00 88.19 99 TYR A O 1
ATOM 805 N N . THR A 1 100 ? -0.965 -6.179 -5.504 1.00 89.25 100 THR A N 1
ATOM 806 C CA . THR A 1 100 ? -2.099 -5.537 -4.835 1.00 89.25 100 THR A CA 1
ATOM 807 C C . THR A 1 100 ? -1.944 -5.626 -3.327 1.00 89.25 100 THR A C 1
ATOM 809 O O . THR A 1 100 ? -1.537 -6.665 -2.814 1.00 89.25 100 THR A O 1
ATOM 812 N N . PHE A 1 101 ? -2.305 -4.563 -2.619 1.00 90.00 101 PHE A N 1
ATOM 813 C CA . PHE A 1 101 ? -2.359 -4.505 -1.169 1.00 90.00 101 PHE A CA 1
ATOM 814 C C . PHE A 1 101 ? -3.811 -4.479 -0.708 1.00 90.00 101 PHE A C 1
ATOM 816 O O . PHE A 1 101 ? -4.598 -3.611 -1.103 1.00 90.00 101 PHE A O 1
ATOM 823 N N . THR A 1 102 ? -4.155 -5.411 0.168 1.00 88.88 102 THR A N 1
ATOM 824 C CA . THR A 1 102 ? -5.461 -5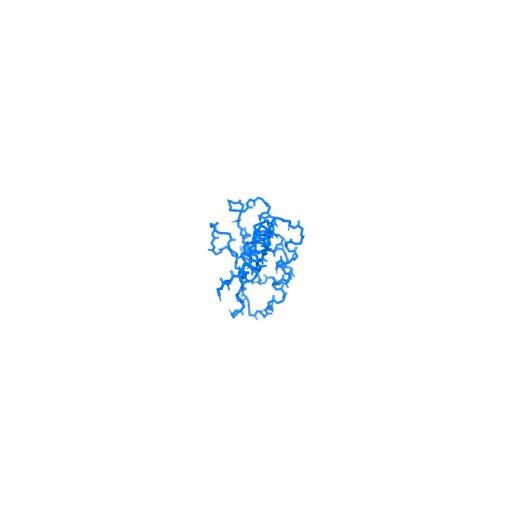.469 0.826 1.00 88.88 102 THR A CA 1
ATOM 825 C C . THR A 1 102 ? -5.323 -5.211 2.312 1.00 88.88 102 THR A C 1
ATOM 827 O O . THR A 1 102 ? -4.341 -5.601 2.941 1.00 88.88 102 THR A O 1
ATOM 830 N N . TRP A 1 103 ? -6.335 -4.581 2.894 1.00 87.56 103 TRP A N 1
ATOM 831 C CA . TRP A 1 103 ? -6.354 -4.263 4.315 1.00 87.56 103 TRP A CA 1
ATOM 832 C C . TRP A 1 103 ? -6.785 -5.472 5.139 1.00 87.56 103 TRP A C 1
ATOM 834 O O . TRP A 1 103 ? -7.836 -6.062 4.893 1.00 87.56 103 TRP A O 1
ATOM 844 N N . LYS A 1 104 ? -6.009 -5.790 6.172 1.00 84.38 104 LYS A N 1
ATOM 845 C CA . LYS A 1 104 ? -6.353 -6.768 7.198 1.00 84.38 104 LYS A CA 1
ATOM 846 C C . LYS A 1 104 ? -6.434 -6.124 8.571 1.00 84.38 104 LYS A C 1
ATOM 848 O O . LYS A 1 104 ? -5.458 -5.575 9.076 1.00 84.38 104 LYS A O 1
ATOM 853 N N . ASP A 1 105 ? -7.594 -6.252 9.202 1.00 82.06 105 ASP A N 1
ATOM 854 C CA . ASP A 1 105 ? -7.819 -5.859 10.590 1.00 82.06 105 ASP A CA 1
ATOM 855 C C . ASP A 1 105 ? -7.117 -6.839 11.552 1.00 82.06 105 ASP A C 1
ATOM 857 O O . ASP A 1 105 ? -7.551 -7.988 11.713 1.00 82.06 105 ASP A O 1
ATOM 861 N N . LYS A 1 106 ? -6.063 -6.380 12.243 1.00 74.12 106 LYS A N 1
ATOM 862 C CA . LYS A 1 106 ? -5.317 -7.193 13.226 1.00 74.12 106 LYS A CA 1
ATOM 863 C C . LYS A 1 106 ? -6.210 -7.638 14.395 1.00 74.12 106 LYS A C 1
ATOM 865 O O . LYS A 1 106 ? -6.053 -8.747 14.910 1.00 74.12 106 LYS A O 1
ATOM 870 N N . GLU A 1 107 ? -7.184 -6.818 14.799 1.00 68.19 107 GLU A N 1
ATOM 871 C CA . GLU A 1 107 ? -8.120 -7.148 15.887 1.00 68.19 107 GLU A CA 1
ATOM 872 C C . GLU A 1 107 ? -9.054 -8.317 15.537 1.00 68.19 107 GLU A C 1
ATOM 874 O O . GLU A 1 107 ? -9.233 -9.239 16.341 1.00 68.19 107 GLU A O 1
ATOM 879 N N . LYS A 1 108 ? -9.594 -8.349 14.310 1.00 61.78 108 LYS A N 1
ATOM 880 C CA . LYS A 1 108 ? -10.480 -9.438 13.864 1.00 61.78 108 LYS A CA 1
ATOM 881 C C . LYS A 1 108 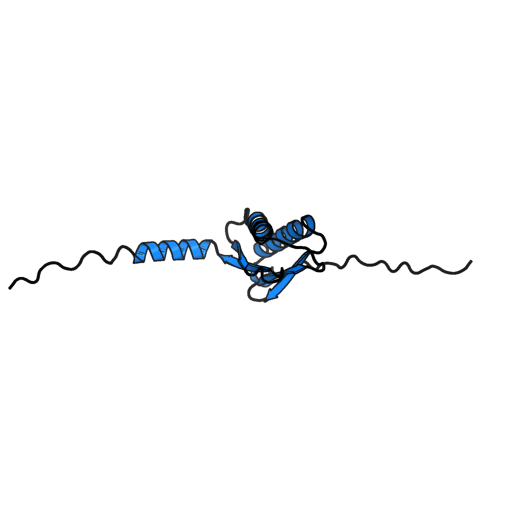? -9.743 -10.766 13.706 1.00 61.78 108 LYS A C 1
ATOM 883 O O . LYS A 1 108 ? -10.350 -11.817 13.928 1.00 61.78 108 LYS A O 1
ATOM 888 N N . GLU A 1 109 ? -8.456 -10.756 13.349 1.00 59.81 109 GLU A N 1
ATOM 889 C CA . GLU A 1 109 ? -7.653 -11.986 13.331 1.00 59.81 109 GLU A CA 1
ATOM 890 C C . GLU A 1 109 ? -7.416 -12.536 14.740 1.00 59.81 109 GLU A C 1
ATOM 892 O O . GLU A 1 109 ? -7.648 -13.728 14.961 1.00 59.81 109 GLU A O 1
ATOM 897 N N . LYS A 1 110 ? -7.085 -11.680 15.720 1.00 58.19 110 LYS A N 1
ATOM 898 C CA . LYS A 1 110 ? -6.957 -12.100 17.128 1.00 58.19 110 LYS A CA 1
ATOM 899 C C . LYS A 1 110 ? -8.254 -12.718 17.663 1.00 58.19 110 LYS A C 1
ATOM 901 O O . LYS A 1 110 ? -8.211 -13.716 18.388 1.00 58.19 110 LYS A O 1
ATOM 906 N N . GLU A 1 111 ? -9.416 -12.176 17.293 1.00 58.16 111 GLU A N 1
ATOM 907 C CA . GLU A 1 111 ? -10.708 -12.730 17.716 1.00 58.16 111 GLU A CA 1
ATOM 908 C C . GLU A 1 111 ? -11.025 -14.076 17.034 1.00 58.16 111 GLU A C 1
ATOM 910 O O . GLU A 1 111 ? -11.475 -15.022 17.692 1.00 58.16 111 GLU A O 1
ATOM 915 N N . LYS A 1 112 ? -10.735 -14.212 15.730 1.00 56.25 112 LYS A N 1
ATOM 916 C CA . LYS A 1 112 ? -10.910 -15.476 14.991 1.00 56.25 112 LYS A CA 1
ATOM 917 C C . LYS A 1 112 ? -9.970 -16.575 15.487 1.00 56.25 112 LYS A C 1
ATOM 919 O O . LYS A 1 112 ? -10.403 -17.725 15.586 1.00 56.25 112 LYS A O 1
ATOM 924 N N . GLU A 1 113 ? -8.728 -16.252 15.840 1.00 56.91 113 GLU A N 1
ATOM 925 C CA . GLU A 1 113 ? -7.782 -17.225 16.393 1.00 56.91 113 GLU A CA 1
ATOM 926 C C . GLU A 1 113 ? -8.210 -17.689 17.797 1.00 56.91 113 GLU A C 1
ATOM 928 O O . GLU A 1 113 ? -8.234 -18.892 18.077 1.00 56.91 113 GLU A O 1
ATOM 933 N N . LYS A 1 114 ? -8.691 -16.765 18.647 1.00 54.62 114 LYS A N 1
ATOM 934 C CA . LYS A 1 114 ? -9.314 -17.110 19.939 1.00 54.62 114 LYS A CA 1
ATOM 935 C C . LYS A 1 114 ? -10.548 -18.007 19.770 1.00 54.62 114 LYS A C 1
ATOM 937 O O . LYS A 1 114 ? -10.722 -18.958 20.535 1.00 54.62 114 LYS A O 1
ATOM 942 N N . LYS A 1 115 ? -11.393 -17.762 18.760 1.00 51.78 115 LYS A N 1
ATOM 943 C CA . LYS A 1 115 ? -12.558 -18.617 18.447 1.00 51.78 115 LYS A CA 1
ATOM 944 C C . LYS A 1 115 ? -12.157 -20.000 17.924 1.00 51.78 115 LYS A C 1
ATOM 946 O O . LYS A 1 115 ? -12.778 -20.984 18.321 1.00 51.78 115 LYS A O 1
ATOM 951 N N . LYS A 1 116 ? -11.117 -20.103 17.086 1.00 51.56 116 LYS A N 1
ATOM 952 C CA . LYS A 1 116 ? -10.589 -21.396 16.612 1.00 51.56 116 LYS A CA 1
ATOM 953 C C . LYS A 1 116 ? -10.009 -22.228 17.760 1.00 51.56 116 LYS A C 1
ATOM 955 O O . LYS A 1 116 ? -10.342 -23.406 17.858 1.00 51.56 116 LYS A O 1
ATOM 960 N N . LYS A 1 117 ? -9.259 -21.615 18.686 1.00 49.97 117 LYS A N 1
ATOM 961 C CA . LYS A 1 117 ? -8.782 -22.293 19.907 1.00 49.97 117 LYS A CA 1
ATOM 962 C C . LYS A 1 117 ? -9.939 -22.779 20.792 1.00 49.97 117 LYS A C 1
ATOM 964 O O . LYS A 1 117 ? -9.911 -23.918 21.242 1.00 49.97 117 LYS A O 1
ATOM 969 N N . LYS A 1 118 ? -11.015 -21.994 20.954 1.00 48.41 118 LYS A N 1
ATOM 970 C CA . LYS A 1 118 ? -12.209 -22.428 21.714 1.00 48.41 118 LYS A CA 1
ATOM 971 C C . LYS A 1 118 ? -12.996 -23.577 21.067 1.00 48.41 118 LYS A C 1
ATOM 973 O O . LYS A 1 118 ? -13.652 -24.323 21.787 1.00 48.41 118 LYS A O 1
ATOM 978 N N . LYS A 1 119 ? -12.955 -23.741 19.739 1.00 45.59 119 LYS A N 1
ATOM 979 C CA . LYS A 1 119 ? -13.685 -24.817 19.037 1.00 45.59 119 LYS A CA 1
ATOM 980 C C . LYS A 1 119 ? -12.937 -26.156 19.011 1.00 45.59 119 LYS A C 1
ATOM 982 O O . LYS A 1 119 ? -13.568 -27.176 18.758 1.00 45.59 119 LYS A O 1
ATOM 987 N N . SER A 1 120 ? -11.632 -26.164 19.296 1.00 45.94 120 SER A N 1
ATOM 988 C CA . SER A 1 120 ? -10.807 -27.380 19.254 1.00 45.94 120 SER A CA 1
ATOM 989 C C . SER A 1 120 ? -10.733 -28.138 20.587 1.00 45.94 120 SER A C 1
ATOM 991 O O . SER A 1 120 ? -10.301 -29.283 20.599 1.00 45.94 120 SER A O 1
ATOM 993 N N . SER A 1 121 ? -11.196 -27.553 21.697 1.00 49.00 121 SER A N 1
ATOM 994 C CA . SER A 1 121 ? -11.175 -28.194 23.026 1.00 49.00 121 SER A CA 1
ATOM 995 C C . SER A 1 121 ? -12.476 -28.914 23.407 1.00 49.00 121 SER A C 1
ATOM 997 O O . SER A 1 121 ? -12.638 -29.295 24.559 1.00 49.00 121 SER A O 1
ATOM 999 N N . LYS A 1 122 ? -13.428 -29.100 22.479 1.00 49.62 122 LYS A N 1
ATOM 1000 C CA . LYS A 1 122 ? -14.746 -29.699 22.780 1.00 49.62 122 LYS A CA 1
ATOM 1001 C C . LYS A 1 122 ? -15.058 -30.950 21.954 1.00 49.62 122 LYS A C 1
ATOM 1003 O O . LYS A 1 122 ? -16.197 -31.154 21.547 1.00 49.62 122 LYS A O 1
ATOM 1008 N N . ARG A 1 123 ? -14.043 -31.774 21.668 1.00 47.53 123 ARG A N 1
ATOM 1009 C CA . ARG A 1 123 ? -14.226 -33.043 20.945 1.00 47.53 123 ARG A CA 1
ATOM 1010 C C . ARG A 1 123 ? -13.269 -34.150 21.403 1.00 47.53 123 ARG A C 1
ATOM 1012 O O . ARG A 1 123 ? -12.666 -34.789 20.563 1.00 47.53 123 ARG A O 1
ATOM 1019 N N . SER A 1 124 ? -13.149 -34.354 22.717 1.00 55.84 124 SER A N 1
ATOM 1020 C CA . SER A 1 124 ? -12.546 -35.562 23.310 1.00 55.84 124 SER A CA 1
ATOM 1021 C C . SER A 1 124 ? -13.080 -35.781 24.730 1.00 55.84 124 SER A C 1
ATOM 1023 O O . SER A 1 124 ? -12.328 -35.653 25.686 1.00 55.84 124 SER A O 1
ATOM 1025 N N . GLN A 1 125 ? -14.384 -36.020 24.897 1.00 55.22 125 GLN A N 1
ATOM 1026 C CA . GLN A 1 125 ? -14.927 -36.614 26.129 1.00 55.22 125 GLN A CA 1
ATOM 1027 C C . GLN A 1 125 ? -16.393 -37.010 25.915 1.00 55.22 125 GLN A C 1
ATOM 1029 O O . GLN A 1 125 ? -17.289 -36.359 26.430 1.00 55.22 125 GLN A O 1
ATOM 1034 N N . ASP A 1 126 ? -16.636 -38.021 25.084 1.00 52.84 126 ASP A N 1
ATOM 1035 C CA . ASP A 1 126 ? -17.836 -38.857 25.202 1.00 52.84 126 ASP A CA 1
ATOM 1036 C C . ASP A 1 126 ? -17.641 -40.114 24.348 1.00 52.84 126 ASP A C 1
ATOM 1038 O O . ASP A 1 126 ? -17.802 -40.076 23.132 1.00 52.84 126 ASP A O 1
ATOM 1042 N N . ASN A 1 127 ? -17.158 -41.192 24.965 1.00 45.09 127 ASN A N 1
ATOM 1043 C CA . ASN A 1 127 ? -17.557 -42.547 24.585 1.00 45.09 127 ASN A CA 1
ATOM 1044 C C . ASN A 1 127 ? -17.224 -43.491 25.748 1.00 45.09 127 ASN A C 1
ATOM 1046 O O . ASN A 1 127 ? -16.293 -44.294 25.696 1.00 45.09 127 ASN A O 1
ATOM 1050 N N . GLY A 1 128 ? -17.942 -43.299 26.854 1.00 51.22 128 GLY A N 1
ATOM 1051 C CA . GLY A 1 128 ? -17.981 -44.235 27.965 1.00 51.22 128 GLY A CA 1
ATOM 1052 C C . GLY A 1 128 ? -19.259 -45.065 27.893 1.00 51.22 128 GLY A C 1
ATOM 1053 O O . GLY A 1 128 ? -20.344 -44.505 27.881 1.00 51.22 128 GLY A O 1
ATOM 1054 N N . GLN A 1 129 ? -19.079 -46.387 27.914 1.00 51.19 129 GLN A N 1
ATOM 1055 C CA . GLN A 1 129 ? -20.021 -47.397 28.410 1.00 51.19 129 GLN A CA 1
ATOM 1056 C C . GLN A 1 129 ? -21.349 -47.580 27.659 1.00 51.19 129 GLN A C 1
ATOM 1058 O O . GLN A 1 129 ? -22.363 -46.964 27.965 1.00 51.19 129 GLN A O 1
ATOM 1063 N N . VAL A 1 130 ? -21.381 -48.607 26.808 1.00 53.84 130 VAL A N 1
ATOM 1064 C CA . VAL A 1 130 ? -22.553 -49.485 26.725 1.00 53.84 130 VAL A CA 1
ATOM 1065 C C . VAL A 1 130 ? -22.178 -50.811 27.378 1.00 53.84 130 VAL A C 1
ATOM 1067 O O . VAL A 1 130 ? -21.365 -51.569 26.858 1.00 53.84 130 VAL A O 1
ATOM 1070 N N . ALA A 1 131 ? -22.710 -51.025 28.578 1.00 52.78 131 ALA A N 1
ATOM 1071 C CA . ALA A 1 131 ? -22.764 -52.322 29.229 1.00 52.78 131 ALA A CA 1
ATOM 1072 C C . ALA A 1 131 ? -24.077 -52.999 28.820 1.00 52.78 131 ALA A C 1
ATOM 1074 O O . ALA A 1 131 ? -25.131 -52.404 29.043 1.00 52.78 131 ALA A O 1
ATOM 1075 N N . GLN A 1 132 ? -23.998 -54.209 28.264 1.00 50.88 132 GLN A N 1
ATOM 1076 C CA . GLN A 1 132 ? -24.968 -55.298 28.430 1.00 50.88 132 GLN A CA 1
ATOM 1077 C C . GLN A 1 132 ? -24.230 -56.630 28.315 1.00 50.88 132 GLN A C 1
ATOM 1079 O O . GLN A 1 132 ? -23.338 -56.722 27.442 1.00 50.88 132 GLN A O 1
#